Protein AF-A0A236N022-F1 (afdb_monomer)

Sequence (60 aa):
METLTFNNGTVSVGDVFVSSWGYEQTNVNFYQVISVHGKKTVTVQEVRASVLLTRSSIGI

pLDDT: mean 85.23, std 11.2, range [55.38, 96.31]

Nearest PDB structures (foldseek):
  6rwe-assembly1_I  TM=4.452E-01  e=4.059E+00  Saccharomyces cerevisiae
  2oox-assembly1_D  TM=2.690E-01  e=9.152E+00  Schizosaccharomyces pombe

Radius of gyration: 16.1 Å; Cα contacts (8 Å, |Δi|>4): 87; chains: 1; bounding box: 29×20×53 Å

Foldseek 3Di:
DDWADDPVGIDDQQDKDWDFDDPVSPDIWIWGFHDDDDHDDTDTDIDDDDDDPDDPPPDD

Structure (mmCIF, N/CA/C/O backbone):
data_AF-A0A236N022-F1
#
_entry.id   AF-A0A236N022-F1
#
loop_
_atom_site.group_PDB
_atom_site.id
_atom_site.type_symbol
_atom_site.label_atom_id
_atom_site.label_alt_id
_atom_site.label_comp_id
_atom_site.label_asym_id
_atom_site.label_entity_id
_atom_site.label_seq_id
_atom_site.pdbx_PDB_ins_code
_atom_site.Cartn_x
_atom_site.Cartn_y
_atom_site.Cartn_z
_atom_site.occupancy
_atom_site.B_iso_or_equiv
_atom_site.auth_seq_id
_atom_site.auth_comp_id
_atom_site.auth_asym_id
_atom_site.auth_atom_id
_atom_site.pdbx_PDB_model_num
ATOM 1 N N . MET A 1 1 ? -13.339 -9.822 6.502 1.00 64.06 1 MET A N 1
ATOM 2 C CA . MET A 1 1 ? -11.973 -9.295 6.306 1.00 64.06 1 MET A CA 1
ATOM 3 C C . MET A 1 1 ? -11.973 -7.868 6.808 1.00 64.06 1 MET A C 1
ATOM 5 O O . MET A 1 1 ? -13.004 -7.216 6.687 1.00 64.06 1 MET A O 1
ATOM 9 N N . GLU A 1 2 ? -10.903 -7.428 7.460 1.00 81.31 2 GLU A N 1
ATOM 10 C CA . GLU A 1 2 ? -10.843 -6.068 7.993 1.00 81.31 2 GLU A CA 1
ATOM 11 C C . GLU A 1 2 ? -10.577 -5.071 6.855 1.00 81.31 2 GLU A C 1
ATOM 13 O O . GLU A 1 2 ? -9.694 -5.298 6.022 1.00 81.31 2 GLU A O 1
ATOM 18 N N . THR A 1 3 ? -11.357 -3.989 6.817 1.00 87.62 3 THR A N 1
ATOM 19 C CA . THR A 1 3 ? -11.388 -3.026 5.709 1.00 87.62 3 THR A CA 1
ATOM 20 C C . THR A 1 3 ? -11.547 -1.607 6.248 1.00 87.62 3 THR A C 1
ATOM 22 O O . THR A 1 3 ? -12.356 -1.356 7.141 1.00 87.62 3 THR A O 1
ATOM 25 N N . LEU A 1 4 ? -10.791 -0.670 5.681 1.00 89.94 4 LEU A N 1
ATOM 26 C CA . LEU A 1 4 ? -10.914 0.767 5.888 1.00 89.94 4 LEU A CA 1
ATOM 27 C C . LEU A 1 4 ? -11.598 1.408 4.680 1.00 89.94 4 LEU A C 1
ATOM 29 O O . LEU A 1 4 ? -11.256 1.112 3.535 1.00 89.94 4 LEU A O 1
ATOM 33 N N . THR A 1 5 ? -12.524 2.328 4.941 1.00 91.31 5 THR A N 1
ATOM 34 C CA . THR A 1 5 ? -13.248 3.067 3.900 1.00 91.31 5 THR A CA 1
ATOM 35 C C . THR A 1 5 ? -12.800 4.521 3.882 1.00 91.31 5 THR A C 1
ATOM 37 O O . THR A 1 5 ? -12.818 5.210 4.903 1.00 91.31 5 THR A O 1
ATOM 40 N N . PHE A 1 6 ? -12.427 4.994 2.699 1.00 86.94 6 PHE A N 1
ATOM 41 C CA . PHE A 1 6 ? -12.046 6.367 2.404 1.00 86.94 6 PHE A CA 1
ATOM 42 C C . PHE A 1 6 ? -13.030 6.963 1.397 1.00 86.94 6 PHE A C 1
ATOM 44 O O . PHE A 1 6 ? -13.764 6.246 0.720 1.00 86.94 6 PHE A O 1
ATOM 51 N N . ASN A 1 7 ? -12.999 8.285 1.231 1.00 89.94 7 ASN A N 1
ATOM 52 C CA . ASN A 1 7 ? -13.844 8.962 0.241 1.00 89.94 7 ASN A CA 1
ATOM 53 C C . ASN A 1 7 ? -13.584 8.472 -1.196 1.00 89.94 7 ASN A C 1
ATOM 55 O O . ASN A 1 7 ? -14.474 8.540 -2.034 1.00 89.94 7 ASN A O 1
ATOM 59 N N . ASN A 1 8 ? -12.372 7.975 -1.466 1.00 89.06 8 ASN A N 1
ATOM 60 C CA . ASN A 1 8 ? -11.911 7.577 -2.796 1.00 89.06 8 ASN A CA 1
ATOM 61 C C . ASN A 1 8 ? -11.765 6.060 -2.987 1.00 89.06 8 ASN A C 1
ATOM 63 O O . ASN A 1 8 ? -11.181 5.634 -3.980 1.00 89.06 8 ASN A O 1
ATOM 67 N N . GLY A 1 9 ? -12.260 5.246 -2.053 1.00 90.75 9 GLY A N 1
ATOM 68 C CA . GLY A 1 9 ? -12.193 3.791 -2.164 1.00 90.75 9 GLY A CA 1
ATOM 69 C C . GLY A 1 9 ? -12.017 3.091 -0.825 1.00 90.75 9 GLY A C 1
ATOM 70 O O . GLY A 1 9 ? -12.085 3.703 0.240 1.00 90.75 9 GLY A O 1
ATOM 71 N N . THR A 1 10 ? -11.782 1.789 -0.887 1.00 93.50 10 THR A N 1
ATOM 72 C CA . THR A 1 10 ? -11.579 0.928 0.280 1.00 93.50 10 THR A CA 1
ATOM 73 C C . THR A 1 10 ? -10.196 0.305 0.246 1.00 93.50 10 THR A C 1
ATOM 75 O O . THR A 1 10 ? -9.677 0.032 -0.831 1.00 93.50 10 THR A O 1
ATOM 78 N N . VAL A 1 11 ? -9.631 0.050 1.423 1.00 93.94 11 VAL A N 1
ATOM 79 C CA . VAL A 1 11 ? -8.396 -0.722 1.589 1.00 93.94 11 VAL A CA 1
ATOM 80 C C . VAL A 1 11 ? -8.673 -1.857 2.558 1.00 93.94 11 VAL A C 1
ATOM 82 O O . VAL A 1 11 ? -9.132 -1.614 3.672 1.00 93.94 11 VAL A O 1
ATOM 85 N N . SER A 1 12 ? -8.385 -3.082 2.151 1.00 94.38 12 SER A N 1
ATOM 86 C CA . SER A 1 12 ? -8.596 -4.298 2.929 1.00 94.38 12 SER A CA 1
ATOM 87 C C . SER A 1 12 ? -7.294 -5.060 3.132 1.00 94.38 12 SER A C 1
ATOM 89 O O . SER A 1 12 ? -6.339 -4.925 2.367 1.00 94.38 12 SER A O 1
ATOM 91 N N . VAL A 1 13 ? -7.265 -5.907 4.161 1.00 94.88 13 VAL A N 1
ATOM 92 C CA . VAL A 1 13 ? -6.195 -6.903 4.308 1.00 94.88 13 VAL A CA 1
ATOM 93 C C . VAL A 1 13 ? -6.138 -7.776 3.054 1.00 94.88 13 VAL A C 1
ATOM 95 O O . VAL A 1 13 ? -7.155 -8.324 2.631 1.00 94.88 13 VAL A O 1
ATOM 98 N N . GLY A 1 14 ? -4.944 -7.902 2.477 1.00 93.19 14 GLY A N 1
ATOM 99 C CA . GLY A 1 14 ? -4.695 -8.608 1.224 1.00 93.19 14 GLY A CA 1
ATOM 100 C C . GLY A 1 14 ? -4.467 -7.702 0.014 1.00 93.19 14 GLY A C 1
ATOM 101 O O . GLY A 1 14 ? -3.852 -8.170 -0.945 1.00 93.19 14 GLY A O 1
ATOM 102 N N . ASP A 1 15 ? -4.878 -6.431 0.066 1.00 94.81 15 ASP A N 1
ATOM 103 C CA . ASP A 1 15 ? -4.621 -5.475 -1.016 1.00 94.81 15 ASP A CA 1
ATOM 104 C C . ASP A 1 15 ? -3.117 -5.234 -1.198 1.00 94.81 15 ASP A C 1
ATOM 106 O O . ASP A 1 15 ? -2.334 -5.332 -0.247 1.00 94.81 15 ASP A O 1
ATOM 110 N N . VAL A 1 16 ? -2.707 -4.904 -2.426 1.00 94.56 16 VAL A N 1
ATOM 111 C CA . VAL A 1 16 ? -1.303 -4.663 -2.777 1.00 94.56 16 VAL A CA 1
ATOM 112 C C . VAL A 1 16 ? -1.114 -3.225 -3.240 1.00 94.56 16 VAL A C 1
ATOM 114 O O . VAL A 1 16 ? -1.753 -2.770 -4.186 1.00 94.56 16 VAL A O 1
ATOM 117 N N . PHE A 1 17 ? -0.181 -2.529 -2.599 1.00 94.62 17 PHE A N 1
ATOM 118 C CA . PHE A 1 17 ? 0.329 -1.240 -3.040 1.00 94.62 17 PHE A CA 1
ATOM 119 C C . PHE A 1 17 ? 1.610 -1.410 -3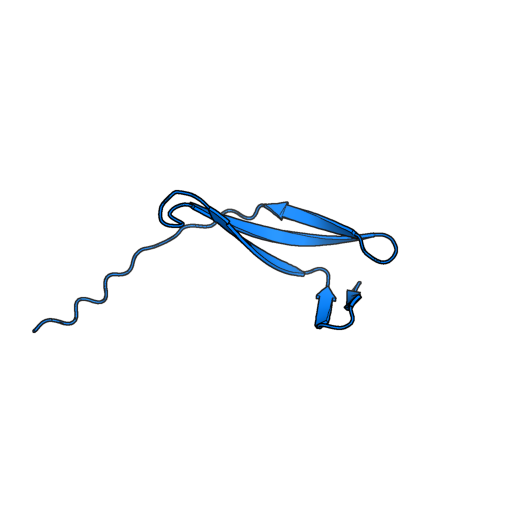.850 1.00 94.62 17 PHE A C 1
ATOM 121 O O . PHE A 1 17 ? 2.415 -2.308 -3.598 1.00 94.62 17 PHE A O 1
ATOM 128 N N . VAL A 1 18 ? 1.814 -0.501 -4.798 1.00 92.81 18 VAL A N 1
ATOM 129 C CA . VAL A 1 18 ? 3.017 -0.422 -5.625 1.00 92.81 18 VAL A CA 1
ATOM 130 C C . VAL A 1 18 ? 3.704 0.919 -5.393 1.00 92.81 18 VAL A C 1
ATOM 132 O O . VAL A 1 18 ? 3.044 1.953 -5.293 1.00 92.81 18 VAL A O 1
ATOM 135 N N . SER A 1 19 ? 5.029 0.893 -5.298 1.00 90.69 19 SER A N 1
ATOM 136 C CA . SER A 1 19 ? 5.871 2.085 -5.261 1.00 90.69 19 SER A CA 1
ATOM 137 C C . SER A 1 19 ? 6.916 1.989 -6.358 1.00 90.69 19 SER A C 1
ATOM 139 O O . SER A 1 19 ? 7.621 0.985 -6.457 1.00 90.69 19 SER A O 1
ATOM 141 N N . SER A 1 20 ? 7.014 3.033 -7.171 1.00 90.69 20 SER A N 1
ATOM 142 C CA . SER A 1 20 ? 7.952 3.119 -8.286 1.00 90.69 20 SER A CA 1
ATOM 143 C C . SER A 1 20 ? 8.882 4.303 -8.059 1.00 90.69 20 SER A C 1
ATOM 145 O O . SER A 1 20 ? 8.423 5.412 -7.787 1.00 90.69 20 SER A O 1
ATOM 147 N N . TRP A 1 21 ? 10.189 4.078 -8.146 1.00 87.12 21 TRP A N 1
ATOM 148 C CA . TRP A 1 21 ? 11.201 5.097 -7.871 1.00 87.12 21 TRP A CA 1
ATOM 149 C C . TRP A 1 21 ? 12.460 4.889 -8.719 1.00 87.12 21 TRP A C 1
ATOM 151 O O . TRP A 1 21 ? 12.623 3.883 -9.410 1.00 87.12 21 TRP A O 1
ATOM 161 N N . GLY A 1 22 ? 13.358 5.872 -8.680 1.00 86.12 22 GLY A N 1
ATOM 162 C CA . GLY A 1 22 ? 14.523 5.938 -9.560 1.00 86.12 22 GLY A CA 1
ATOM 163 C C . GLY A 1 22 ? 14.274 6.832 -10.773 1.00 86.12 22 GLY A C 1
ATOM 164 O O . GLY A 1 22 ? 13.140 7.206 -11.065 1.00 86.12 22 GLY A O 1
ATOM 165 N N . TYR A 1 23 ? 15.360 7.194 -11.456 1.00 75.75 23 TYR A N 1
ATOM 166 C CA . TYR A 1 23 ? 15.377 8.227 -12.498 1.00 75.75 23 TYR A CA 1
ATOM 167 C C . TYR A 1 23 ?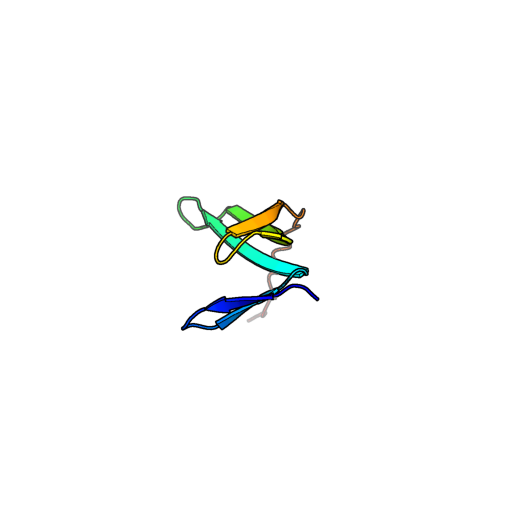 14.394 7.951 -13.651 1.00 75.75 23 TYR A C 1
ATOM 169 O O . TYR A 1 23 ? 13.788 8.880 -14.172 1.00 75.75 23 TYR A O 1
ATOM 177 N N . GLU A 1 24 ? 14.150 6.675 -13.962 1.00 84.19 24 GLU A N 1
ATOM 178 C CA . GLU A 1 24 ? 13.155 6.230 -14.952 1.00 84.19 24 GLU A CA 1
ATOM 179 C C . GLU A 1 24 ? 12.166 5.218 -14.356 1.00 84.19 24 GLU A C 1
ATOM 181 O O . GLU A 1 24 ? 11.672 4.336 -15.051 1.00 84.19 24 GLU A O 1
ATOM 186 N N . GLN A 1 25 ? 11.910 5.303 -13.043 1.00 76.00 25 GLN A N 1
ATOM 187 C CA . GLN A 1 25 ? 11.078 4.328 -12.322 1.00 76.00 25 GLN A CA 1
ATOM 188 C C . GLN A 1 25 ? 11.575 2.882 -12.493 1.00 76.00 25 GLN A C 1
ATOM 190 O O . GLN A 1 25 ? 10.799 1.930 -12.554 1.00 76.00 25 GLN A O 1
ATOM 195 N N . THR A 1 26 ? 12.896 2.721 -12.577 1.00 79.69 26 THR A N 1
ATOM 196 C CA . THR A 1 26 ? 13.551 1.426 -12.787 1.00 79.69 26 THR A CA 1
ATOM 197 C C . THR A 1 26 ? 13.363 0.474 -11.615 1.00 79.69 26 THR A C 1
ATOM 199 O O . THR A 1 26 ? 13.484 -0.738 -11.788 1.00 79.69 26 THR A O 1
ATOM 202 N N . ASN A 1 27 ? 13.049 1.004 -10.433 1.00 84.06 27 ASN A N 1
ATOM 203 C CA . ASN A 1 27 ? 12.808 0.217 -9.239 1.00 84.06 27 ASN A CA 1
ATOM 204 C C . ASN A 1 27 ? 11.319 0.225 -8.910 1.00 84.06 27 ASN A C 1
ATOM 206 O O . ASN A 1 27 ? 10.705 1.284 -8.776 1.00 84.06 27 ASN A O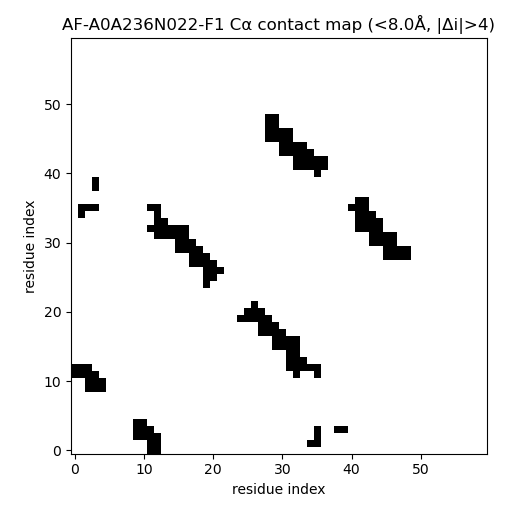 1
ATOM 210 N N . VAL A 1 28 ? 10.756 -0.971 -8.747 1.00 88.88 28 VAL A N 1
ATOM 211 C CA . VAL A 1 28 ? 9.361 -1.171 -8.359 1.00 88.88 28 VAL A CA 1
ATOM 212 C C . VAL A 1 28 ? 9.322 -2.095 -7.149 1.00 88.88 28 VAL A C 1
ATOM 214 O O . VAL A 1 28 ? 9.800 -3.227 -7.217 1.00 88.88 28 VAL A O 1
ATOM 217 N N . ASN A 1 29 ? 8.744 -1.616 -6.050 1.00 91.19 29 ASN A N 1
ATOM 218 C CA . ASN A 1 29 ? 8.502 -2.397 -4.842 1.00 91.19 29 ASN A CA 1
ATOM 219 C C . ASN A 1 29 ? 6.999 -2.613 -4.661 1.00 91.19 29 ASN A C 1
ATOM 221 O O . ASN A 1 29 ? 6.189 -1.725 -4.942 1.00 91.19 29 ASN A O 1
ATOM 225 N N . PHE A 1 30 ? 6.636 -3.792 -4.164 1.00 93.88 30 PHE A N 1
ATOM 226 C CA . PHE A 1 30 ? 5.254 -4.166 -3.890 1.00 93.88 30 PHE A CA 1
ATOM 227 C C . PHE A 1 30 ? 5.080 -4.413 -2.401 1.00 93.88 30 PHE A C 1
ATOM 229 O O . PHE A 1 30 ? 5.948 -5.001 -1.756 1.00 93.88 30 PHE A O 1
ATOM 236 N N . TYR A 1 31 ? 3.939 -3.996 -1.865 1.00 95.19 31 TYR A N 1
ATOM 237 C CA . TYR A 1 31 ? 3.630 -4.110 -0.448 1.00 95.19 31 TYR A CA 1
ATOM 238 C C . TYR A 1 31 ? 2.220 -4.645 -0.264 1.00 95.19 31 TYR A C 1
ATOM 240 O O . TYR A 1 31 ? 1.270 -4.043 -0.755 1.00 95.19 31 TYR A O 1
ATOM 248 N N . GLN A 1 32 ? 2.069 -5.747 0.461 1.00 95.25 32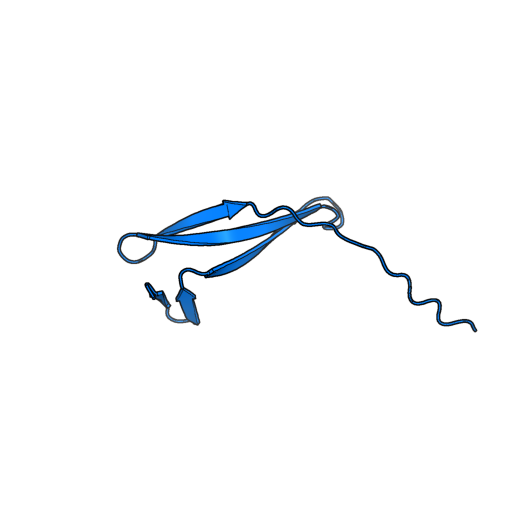 GLN A N 1
ATOM 249 C CA . GLN A 1 32 ? 0.762 -6.310 0.783 1.00 95.25 32 GLN A CA 1
ATOM 250 C C . GLN A 1 32 ? 0.289 -5.806 2.147 1.00 95.25 32 GLN A C 1
ATOM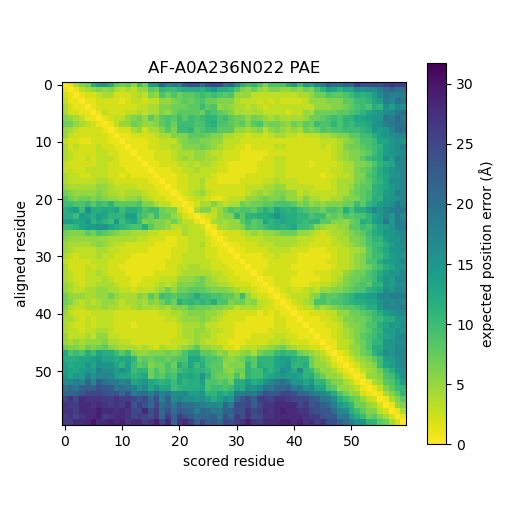 252 O O . GLN A 1 32 ? 1.058 -5.794 3.110 1.00 95.25 32 GLN A O 1
ATOM 257 N N . VAL A 1 33 ? -0.981 -5.418 2.249 1.00 96.31 33 VAL A N 1
ATOM 258 C CA . VAL A 1 33 ? -1.621 -5.069 3.521 1.00 96.31 33 VAL A CA 1
ATOM 259 C C . VAL A 1 33 ? -1.821 -6.336 4.345 1.00 96.31 33 VAL A C 1
ATOM 261 O O . VAL A 1 33 ? -2.570 -7.225 3.944 1.00 96.31 33 VAL A O 1
ATOM 264 N N . ILE A 1 34 ? -1.183 -6.402 5.513 1.00 95.56 34 ILE A N 1
ATOM 265 C CA . ILE A 1 34 ? -1.277 -7.554 6.425 1.00 95.56 34 ILE A CA 1
ATOM 266 C C . ILE A 1 34 ? -2.208 -7.296 7.611 1.00 95.56 34 ILE A C 1
ATOM 268 O O . ILE A 1 34 ? -2.736 -8.241 8.191 1.00 95.56 34 ILE A O 1
ATOM 272 N N . SER A 1 35 ? -2.437 -6.029 7.962 1.00 94.88 35 SER A N 1
ATOM 273 C CA . SER A 1 35 ? -3.389 -5.641 9.003 1.00 94.88 35 SER A CA 1
ATOM 274 C C . SER A 1 35 ? -3.811 -4.181 8.878 1.00 94.88 35 SER A C 1
ATOM 276 O O . SER A 1 35 ? -3.079 -3.334 8.352 1.00 94.88 35 SER A O 1
ATOM 278 N N . VAL A 1 36 ? -5.007 -3.878 9.381 1.00 94.00 36 VAL A N 1
ATOM 279 C CA . VAL A 1 36 ? -5.534 -2.513 9.477 1.00 94.00 36 VAL A CA 1
ATOM 280 C C . VAL A 1 36 ? -5.592 -2.086 10.941 1.00 94.00 36 VAL A C 1
ATOM 282 O O . VAL A 1 36 ? -5.894 -2.880 11.827 1.00 94.00 36 VAL A O 1
ATOM 285 N N . HIS A 1 37 ? -5.297 -0.818 11.211 1.00 90.81 37 HIS A N 1
ATOM 286 C CA . HIS A 1 37 ? -5.228 -0.283 12.565 1.00 90.81 37 HIS A CA 1
ATOM 287 C C . HIS A 1 37 ? -5.974 1.044 12.680 1.00 90.81 37 HIS A C 1
ATOM 289 O O . HIS A 1 37 ? -5.757 1.998 11.923 1.00 90.81 37 HIS A O 1
ATOM 295 N N . GLY A 1 38 ? -6.823 1.132 13.702 1.00 87.69 38 GLY A N 1
ATOM 296 C CA . GLY A 1 38 ? -7.611 2.328 13.965 1.00 87.69 38 GLY A CA 1
ATOM 297 C C . GLY A 1 38 ? -8.487 2.691 12.767 1.00 87.69 38 GLY A C 1
ATOM 298 O O . GLY A 1 38 ? -9.175 1.844 12.211 1.00 87.69 38 GLY A O 1
ATOM 299 N N . LYS A 1 39 ? -8.488 3.973 12.386 1.00 85.81 39 LYS A N 1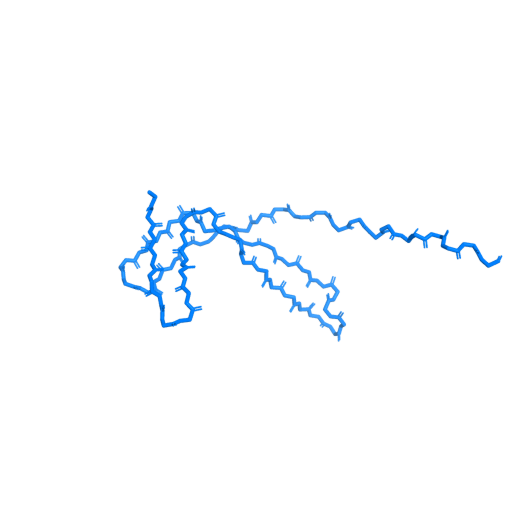
ATOM 300 C CA . LYS A 1 39 ? -9.382 4.490 11.335 1.00 85.81 39 LYS A CA 1
ATOM 301 C C . LYS A 1 39 ? -8.695 4.762 9.996 1.00 85.81 39 LYS A C 1
ATOM 303 O O . LYS A 1 39 ? -9.396 4.947 9.009 1.00 85.81 39 LYS A O 1
ATOM 308 N N . LYS A 1 40 ? -7.363 4.893 9.966 1.00 88.06 40 LYS A N 1
ATOM 309 C CA . LYS A 1 40 ? -6.627 5.412 8.792 1.00 88.06 40 LYS A CA 1
ATOM 310 C C . LYS A 1 40 ? -5.219 4.837 8.611 1.00 88.06 40 LYS A C 1
ATOM 312 O O . LYS A 1 40 ? -4.483 5.337 7.768 1.00 88.06 40 LYS A O 1
ATOM 317 N N . THR A 1 41 ? -4.834 3.827 9.385 1.00 92.69 41 THR A N 1
ATOM 318 C CA . THR A 1 41 ? -3.475 3.278 9.345 1.00 92.69 41 THR A CA 1
ATOM 319 C C . THR A 1 41 ? -3.531 1.821 8.921 1.00 92.69 41 THR A C 1
ATOM 321 O O . THR A 1 41 ? -4.401 1.077 9.361 1.00 92.69 41 THR A O 1
ATOM 324 N N . VAL A 1 42 ? -2.593 1.404 8.080 1.00 94.69 42 VAL A N 1
ATOM 325 C CA . VAL A 1 42 ? -2.423 0.006 7.678 1.00 94.69 42 VAL A CA 1
ATOM 326 C C . VAL A 1 42 ? -0.971 -0.391 7.867 1.00 94.69 42 VAL A C 1
ATOM 328 O O . VAL A 1 42 ? -0.076 0.435 7.686 1.00 94.69 42 VAL A O 1
ATOM 331 N N . THR A 1 43 ? -0.740 -1.644 8.238 1.00 95.62 43 THR A N 1
ATOM 332 C CA . THR A 1 43 ? 0.602 -2.222 8.233 1.00 95.62 43 THR A CA 1
ATOM 333 C C . THR A 1 43 ? 0.764 -3.030 6.963 1.00 95.62 43 THR A C 1
ATOM 335 O O . THR A 1 43 ? -0.090 -3.850 6.613 1.00 95.62 43 THR A O 1
ATOM 338 N N . VAL A 1 44 ? 1.872 -2.785 6.273 1.00 96.00 44 VAL A N 1
ATOM 339 C CA . VAL A 1 44 ? 2.197 -3.443 5.015 1.00 96.00 44 VAL A CA 1
ATOM 340 C C . VAL A 1 44 ? 3.508 -4.198 5.135 1.00 96.00 44 VAL A C 1
ATOM 342 O O . VAL A 1 44 ? 4.412 -3.783 5.861 1.00 96.00 44 VAL A O 1
ATOM 345 N N . GLN A 1 45 ? 3.607 -5.303 4.409 1.00 95.56 45 GLN A N 1
ATOM 346 C CA . GLN A 1 45 ? 4.823 -6.088 4.282 1.00 95.56 45 GLN A CA 1
ATOM 347 C C . GLN A 1 45 ? 5.294 -6.053 2.832 1.00 95.56 45 GLN A C 1
ATOM 349 O O . GLN A 1 45 ? 4.495 -6.248 1.916 1.00 95.56 45 GLN A O 1
ATOM 354 N N . GLU A 1 46 ? 6.588 -5.810 2.622 1.00 94.25 46 GLU A N 1
ATOM 355 C CA . GLU A 1 46 ? 7.176 -5.895 1.288 1.00 94.25 46 GLU A CA 1
ATOM 356 C C . GLU A 1 46 ? 7.104 -7.332 0.766 1.00 94.25 46 GLU A C 1
ATOM 358 O O . GLU A 1 46 ? 7.485 -8.285 1.453 1.00 94.25 46 GLU A O 1
ATOM 363 N N . VAL A 1 47 ? 6.625 -7.478 -0.465 1.00 92.88 47 VAL A N 1
ATOM 364 C CA . VAL A 1 47 ? 6.560 -8.753 -1.175 1.00 92.88 47 VAL A CA 1
ATOM 365 C C . VAL A 1 47 ? 7.631 -8.775 -2.253 1.00 92.88 47 VAL A C 1
ATOM 367 O O . VAL A 1 47 ? 7.782 -7.830 -3.028 1.00 92.88 47 VAL A O 1
ATOM 370 N N . ARG A 1 48 ? 8.381 -9.882 -2.318 1.00 84.44 48 ARG A N 1
ATOM 371 C CA . ARG A 1 48 ? 9.385 -10.076 -3.368 1.00 84.44 48 ARG A CA 1
ATOM 372 C C . ARG A 1 48 ? 8.688 -10.097 -4.723 1.00 84.44 48 ARG A C 1
ATOM 374 O O . ARG A 1 48 ? 7.790 -10.906 -4.938 1.00 84.44 48 ARG A O 1
ATOM 381 N N . ALA A 1 49 ? 9.161 -9.268 -5.645 1.00 73.38 49 ALA A N 1
ATOM 382 C CA . ALA A 1 49 ? 8.718 -9.274 -7.028 1.00 73.38 49 ALA A CA 1
ATOM 383 C C . ALA A 1 49 ? 9.894 -9.524 -7.970 1.00 73.38 49 ALA A C 1
ATOM 385 O O . ALA A 1 49 ? 10.993 -9.005 -7.776 1.00 73.38 49 ALA A O 1
ATOM 386 N N . SER A 1 50 ? 9.654 -10.330 -9.001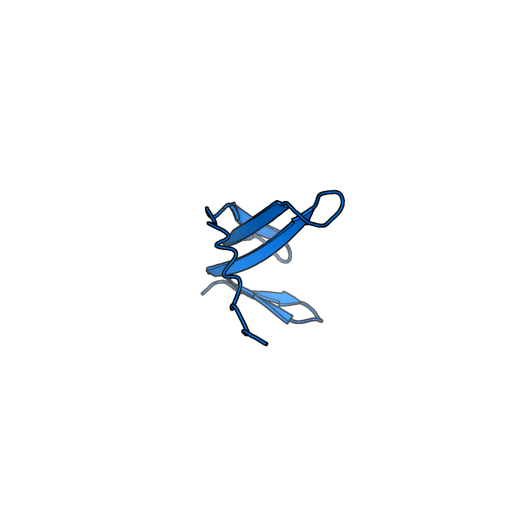 1.00 74.81 50 SER A N 1
ATOM 387 C CA . SER A 1 50 ? 10.580 -10.544 -10.110 1.00 74.81 50 SER A CA 1
ATOM 388 C C . SER A 1 50 ? 9.995 -9.910 -11.365 1.00 74.81 50 SER A C 1
ATOM 390 O O . SER A 1 50 ? 8.992 -10.393 -11.893 1.00 74.81 50 SER A O 1
ATOM 392 N N . VAL A 1 51 ? 10.614 -8.832 -11.845 1.00 69.25 51 VAL A N 1
ATOM 393 C CA . VAL A 1 51 ? 10.208 -8.174 -13.091 1.00 69.25 51 VAL A CA 1
ATOM 394 C C . VAL A 1 51 ? 10.870 -8.900 -14.261 1.00 69.25 51 VAL A C 1
ATOM 396 O O . VAL A 1 51 ? 12.074 -8.786 -14.480 1.00 69.25 51 VAL A O 1
ATOM 399 N N . LEU A 1 52 ? 10.083 -9.673 -15.008 1.00 68.44 52 LEU A N 1
ATOM 400 C CA . LEU A 1 52 ? 10.509 -10.298 -16.258 1.00 68.44 52 LEU A CA 1
ATOM 401 C C . LEU A 1 52 ? 10.126 -9.381 -17.421 1.00 68.44 52 LEU A C 1
ATOM 403 O O . LEU A 1 52 ? 8.968 -9.333 -17.832 1.00 68.44 52 LEU A O 1
ATOM 407 N N . LEU A 1 53 ? 11.109 -8.660 -17.964 1.00 68.50 53 LEU A N 1
A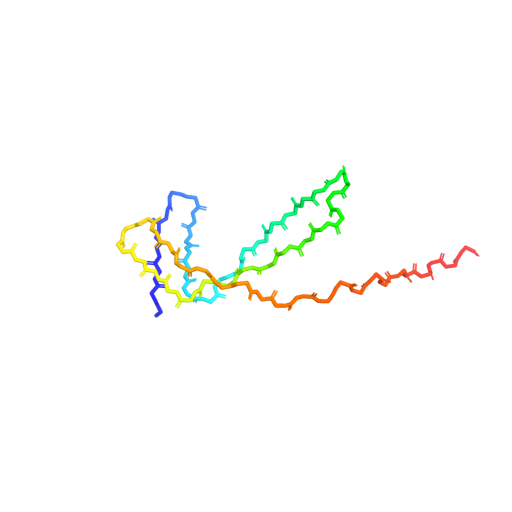TOM 408 C CA . LEU A 1 53 ? 10.966 -7.924 -19.222 1.00 68.50 53 LEU A CA 1
ATOM 409 C C . LEU A 1 53 ? 10.792 -8.922 -20.376 1.00 68.50 53 LEU A C 1
ATOM 411 O O . LEU A 1 53 ? 11.756 -9.351 -21.010 1.00 68.50 53 LEU A O 1
ATOM 415 N N . THR A 1 54 ? 9.545 -9.303 -20.656 1.00 70.69 54 THR A N 1
ATOM 416 C CA . THR A 1 54 ? 9.202 -9.977 -21.910 1.00 70.69 54 THR A CA 1
ATOM 417 C C . THR A 1 54 ? 9.165 -8.925 -23.003 1.00 70.69 54 THR A C 1
ATOM 419 O O . THR A 1 54 ? 8.201 -8.177 -23.145 1.00 70.69 54 THR A O 1
ATOM 422 N N . ARG A 1 55 ? 10.233 -8.866 -23.797 1.00 67.62 55 ARG A N 1
ATOM 423 C CA . ARG A 1 55 ? 10.167 -8.232 -25.112 1.00 67.62 55 ARG A CA 1
ATOM 424 C C . ARG A 1 55 ? 9.329 -9.140 -26.008 1.00 67.62 55 ARG A C 1
ATOM 426 O O . ARG A 1 55 ? 9.790 -10.195 -26.433 1.00 67.62 55 ARG A O 1
ATOM 433 N N . SER A 1 56 ? 8.079 -8.771 -26.262 1.00 65.88 56 SER A N 1
ATOM 434 C CA . SER A 1 56 ? 7.337 -9.355 -27.374 1.00 65.88 56 SER A CA 1
ATOM 435 C C . SER A 1 56 ? 8.037 -8.906 -28.652 1.00 65.88 56 SER A C 1
ATOM 437 O O . SER A 1 56 ? 7.906 -7.753 -29.063 1.00 65.88 56 SER A O 1
ATOM 439 N N . SER A 1 57 ? 8.838 -9.792 -29.236 1.00 62.53 57 SER A N 1
ATOM 440 C CA . SER A 1 57 ? 9.423 -9.603 -30.558 1.00 62.53 57 SER A CA 1
ATOM 441 C C . SER A 1 57 ? 8.286 -9.562 -31.581 1.00 62.53 57 SER A C 1
ATOM 443 O O . SER A 1 57 ? 7.915 -10.589 -32.141 1.00 62.53 57 SER A O 1
ATOM 445 N N . ILE A 1 58 ? 7.688 -8.393 -31.807 1.00 61.78 58 ILE A N 1
ATOM 446 C CA . ILE A 1 58 ? 6.944 -8.148 -33.041 1.00 61.78 58 ILE A CA 1
ATOM 447 C C . ILE A 1 58 ? 8.020 -7.976 -34.107 1.00 61.78 58 ILE A C 1
ATOM 449 O O . ILE A 1 58 ? 8.660 -6.932 -34.210 1.00 61.78 58 ILE A O 1
ATOM 453 N N . GLY A 1 59 ? 8.308 -9.083 -34.792 1.00 59.84 59 GLY A N 1
ATOM 454 C CA . GLY A 1 59 ? 9.119 -9.080 -35.997 1.00 59.84 59 GLY A CA 1
ATOM 455 C C . GLY A 1 59 ? 8.409 -8.252 -37.061 1.00 59.84 59 GLY A C 1
ATOM 456 O O . GLY A 1 59 ? 7.240 -8.505 -37.356 1.00 59.84 59 GLY A O 1
ATOM 457 N N . ILE A 1 60 ? 9.117 -7.243 -37.559 1.00 55.38 60 ILE A N 1
ATOM 458 C CA . ILE A 1 60 ? 8.847 -6.565 -38.831 1.00 55.38 60 ILE A CA 1
ATOM 459 C C . ILE A 1 60 ? 9.340 -7.422 -39.992 1.00 55.38 60 ILE A C 1
ATOM 461 O O . ILE A 1 60 ? 10.371 -8.112 -39.809 1.00 55.38 60 ILE A O 1
#

Secondary structure (DSSP, 8-state):
--EEEETTEEEETT-EEEEEESTTS-EEEEEEEEEEETTTEEEEEEE----------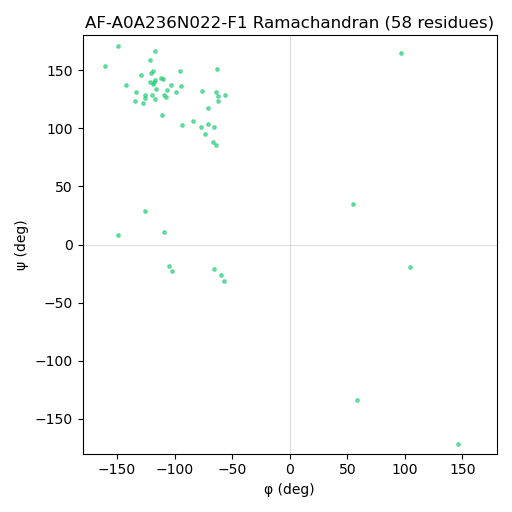---

Organism: Escherichia coli (NCBI:txid562)

Mean predicted aligned error: 7.64 Å

Solvent-accessible surface area (backbone atoms only — not comparable to full-atom values): 4046 Å² total; per-residue (Å²): 131,65,68,42,79,53,101,89,49,73,52,39,58,68,44,73,48,79,47,70,40,68,102,80,47,80,42,74,50,38,31,34,28,74,43,77,45,93,82,87,44,71,46,66,44,80,48,94,79,82,89,76,86,76,77,78,80,78,79,128